Protein AF-A0A399NT00-F1 (afdb_monomer_lite)

Sequence (114 aa):
SPPRAGWERGADVSAASLRAAARAGIDEVATAVPSGIGEQIVSRVRGEVWGRPVEGAPDVVAGGAFAAYSLGFLGPDPVPDAAPDDDEAPVAVFRTGPWTRLTTARGHVLVRRL

Radius of gyration: 14.91 Å; chains: 1; bounding box: 31×41×37 Å

pLDDT: mean 91.15, std 8.55, range [63.22, 98.31]

Structure (mmCIF, N/CA/C/O backbone):
data_AF-A0A399NT00-F1
#
_entry.id   AF-A0A399NT00-F1
#
loop_
_atom_site.group_PDB
_atom_site.id
_atom_site.type_symbol
_atom_site.label_atom_id
_atom_site.label_alt_id
_atom_site.label_comp_id
_atom_site.label_asym_id
_atom_site.label_entity_id
_atom_site.label_seq_id
_atom_site.pdbx_PDB_ins_code
_atom_site.Cartn_x
_atom_site.Cartn_y
_atom_site.Cartn_z
_atom_site.occupancy
_atom_site.B_iso_or_equiv
_atom_site.auth_seq_id
_atom_site.auth_comp_id
_atom_site.auth_asym_id
_atom_site.auth_atom_id
_atom_site.pdbx_PDB_model_num
ATOM 1 N N . SER A 1 1 ? -0.596 -17.775 7.469 1.00 84.12 1 SER A N 1
ATOM 2 C CA . SER A 1 1 ? 0.780 -17.292 7.218 1.00 84.12 1 SER A CA 1
ATOM 3 C C . SER A 1 1 ? 0.959 -17.013 5.729 1.00 84.12 1 SER A C 1
ATOM 5 O O . SER A 1 1 ? 0.160 -17.533 4.950 1.00 84.12 1 SER A O 1
ATOM 7 N N . PRO A 1 2 ? 1.939 -16.185 5.320 1.00 88.62 2 PRO A N 1
ATOM 8 C CA . PRO A 1 2 ? 2.214 -15.939 3.905 1.00 88.62 2 PRO A CA 1
ATOM 9 C C . PRO A 1 2 ? 2.702 -17.215 3.187 1.00 88.62 2 PRO A C 1
ATOM 11 O O . PRO A 1 2 ? 3.456 -17.985 3.794 1.00 88.62 2 PRO A O 1
ATOM 14 N N . PRO A 1 3 ? 2.311 -17.459 1.921 1.00 91.88 3 PRO A N 1
ATOM 15 C CA . PRO A 1 3 ? 2.779 -18.615 1.160 1.00 91.88 3 PRO A CA 1
ATOM 16 C C . PRO A 1 3 ? 4.271 -18.534 0.832 1.00 91.88 3 PRO A C 1
ATOM 18 O O . PRO A 1 3 ? 4.826 -17.460 0.597 1.00 91.88 3 PRO A O 1
ATOM 21 N N . ARG A 1 4 ? 4.927 -19.698 0.775 1.00 92.88 4 ARG A N 1
ATOM 22 C CA . ARG A 1 4 ? 6.354 -19.804 0.420 1.00 92.88 4 ARG A CA 1
ATOM 23 C C . ARG A 1 4 ? 6.605 -19.877 -1.090 1.00 92.88 4 ARG A C 1
ATOM 25 O O . ARG A 1 4 ? 7.718 -19.617 -1.523 1.00 92.88 4 ARG A O 1
ATOM 32 N N . ALA A 1 5 ? 5.589 -20.224 -1.876 1.00 94.06 5 ALA A N 1
ATOM 33 C CA . ALA A 1 5 ? 5.670 -20.433 -3.320 1.00 94.06 5 ALA A CA 1
ATOM 34 C C . ALA A 1 5 ? 4.375 -19.968 -4.007 1.00 94.06 5 ALA A C 1
ATOM 36 O O . ALA A 1 5 ? 3.429 -19.570 -3.328 1.00 94.06 5 ALA A O 1
ATOM 37 N N . GLY A 1 6 ? 4.343 -20.029 -5.343 1.00 95.62 6 GLY A N 1
ATOM 38 C CA . GLY A 1 6 ? 3.187 -19.604 -6.141 1.00 95.62 6 GLY A CA 1
ATOM 39 C C . GLY A 1 6 ? 3.044 -18.085 -6.246 1.00 95.62 6 GLY A C 1
ATOM 40 O O . GLY A 1 6 ? 1.930 -17.586 -6.349 1.00 95.62 6 GLY A O 1
ATOM 41 N N . TRP A 1 7 ? 4.161 -17.359 -6.142 1.00 97.75 7 TRP A N 1
ATOM 42 C CA . TRP A 1 7 ? 4.214 -15.910 -6.309 1.00 97.75 7 TRP A CA 1
ATOM 43 C C . TRP A 1 7 ? 4.315 -15.551 -7.790 1.00 97.75 7 TRP A C 1
ATOM 45 O O . TRP A 1 7 ? 5.283 -15.922 -8.451 1.00 97.75 7 TRP A O 1
ATOM 55 N N . GLU A 1 8 ? 3.357 -14.778 -8.279 1.00 97.69 8 GLU A N 1
ATOM 56 C CA . GLU A 1 8 ? 3.314 -14.280 -9.653 1.00 97.69 8 GLU A CA 1
ATOM 57 C C . GLU A 1 8 ? 3.748 -12.813 -9.691 1.00 97.69 8 GLU A C 1
ATOM 59 O O . GLU A 1 8 ? 3.295 -12.015 -8.868 1.00 97.69 8 GLU A O 1
ATOM 64 N N . ARG A 1 9 ? 4.635 -12.448 -10.626 1.00 97.31 9 ARG A N 1
ATOM 65 C CA . ARG A 1 9 ? 5.110 -11.066 -10.810 1.00 97.31 9 ARG A CA 1
ATOM 66 C C . ARG A 1 9 ? 3.998 -10.224 -11.447 1.00 97.31 9 ARG A C 1
ATOM 68 O O . ARG A 1 9 ? 3.446 -10.611 -12.473 1.00 97.31 9 ARG A O 1
ATOM 75 N N . GLY A 1 10 ? 3.675 -9.096 -10.823 1.00 95.62 10 GLY A N 1
ATOM 76 C CA . GLY A 1 10 ? 2.762 -8.085 -11.355 1.00 95.62 10 GLY A CA 1
ATOM 77 C C . GLY A 1 10 ? 3.503 -6.905 -11.983 1.00 95.62 10 GLY A C 1
ATOM 78 O O . GLY A 1 10 ? 4.718 -6.954 -12.174 1.00 95.62 10 GLY A O 1
ATOM 79 N N . ALA A 1 11 ? 2.756 -5.839 -12.274 1.00 95.56 11 ALA A N 1
ATOM 80 C CA . ALA A 1 11 ? 3.346 -4.556 -12.631 1.00 95.56 11 ALA A CA 1
ATOM 81 C C . ALA A 1 11 ? 4.094 -3.970 -11.427 1.00 95.56 11 ALA A C 1
ATOM 83 O O . ALA A 1 11 ? 3.624 -4.060 -10.290 1.00 95.56 11 ALA A O 1
ATOM 84 N N . ASP A 1 12 ? 5.253 -3.379 -11.690 1.00 96.19 12 ASP A N 1
ATOM 85 C CA . ASP A 1 12 ? 6.002 -2.677 -10.659 1.00 96.19 12 ASP A CA 1
ATOM 86 C C . ASP A 1 12 ? 5.305 -1.361 -10.293 1.00 96.19 12 ASP A C 1
ATOM 88 O O . ASP A 1 12 ? 4.555 -0.788 -11.085 1.00 96.19 12 ASP A O 1
ATOM 92 N N . VAL A 1 13 ? 5.561 -0.879 -9.080 1.00 96.25 13 VAL A N 1
ATOM 93 C CA . VAL A 1 13 ? 5.026 0.389 -8.571 1.00 96.25 13 VAL A CA 1
ATOM 94 C C . VAL A 1 13 ? 6.179 1.318 -8.213 1.00 96.25 13 VAL A C 1
ATOM 96 O O . VAL A 1 13 ? 7.213 0.870 -7.718 1.00 96.25 13 VAL A O 1
ATOM 99 N N . SER A 1 14 ? 6.032 2.617 -8.460 1.00 94.50 14 SER A N 1
ATOM 100 C CA . SER A 1 14 ? 7.070 3.576 -8.080 1.00 94.50 14 SER A CA 1
ATOM 101 C C . SER A 1 14 ? 7.156 3.697 -6.554 1.00 94.50 14 SER A C 1
ATOM 103 O O . SER A 1 14 ? 6.148 3.644 -5.838 1.00 94.50 14 SER A O 1
ATOM 105 N N . ALA A 1 15 ? 8.370 3.884 -6.034 1.00 94.25 15 ALA A N 1
ATOM 106 C CA . ALA A 1 15 ? 8.555 4.157 -4.613 1.00 94.25 15 ALA A CA 1
ATOM 107 C C . ALA A 1 15 ? 7.881 5.484 -4.218 1.00 94.25 15 ALA A C 1
ATOM 109 O O . ALA A 1 15 ? 7.271 5.560 -3.151 1.00 94.25 15 ALA A O 1
ATOM 110 N N . ALA A 1 16 ? 7.894 6.492 -5.098 1.00 92.25 16 ALA A N 1
ATOM 111 C CA . ALA A 1 16 ? 7.174 7.753 -4.921 1.00 92.25 16 ALA A CA 1
ATOM 112 C C . ALA A 1 16 ? 5.668 7.562 -4.649 1.00 92.25 16 ALA A C 1
ATOM 114 O O . ALA A 1 16 ? 5.162 8.091 -3.656 1.00 92.25 16 ALA A O 1
ATOM 115 N N . SER A 1 17 ? 4.961 6.753 -5.449 1.00 94.44 17 SER A N 1
ATOM 116 C CA . SER A 1 17 ? 3.530 6.474 -5.239 1.00 94.44 17 SER A CA 1
ATOM 117 C C . SER A 1 17 ? 3.268 5.778 -3.901 1.00 94.44 17 SER A C 1
ATOM 119 O O . SER A 1 17 ? 2.300 6.099 -3.211 1.00 94.44 17 SER A O 1
ATOM 121 N N . LEU A 1 18 ? 4.152 4.866 -3.482 1.00 96.88 18 LEU A N 1
ATOM 122 C CA . LEU A 1 18 ? 4.040 4.216 -2.173 1.00 96.88 18 LEU A CA 1
ATOM 123 C C . LEU A 1 18 ? 4.297 5.190 -1.014 1.00 96.88 18 LEU A C 1
ATOM 125 O O . LEU A 1 18 ? 3.556 5.162 -0.032 1.00 96.88 18 LEU A O 1
ATOM 129 N N . ARG A 1 19 ? 5.293 6.082 -1.116 1.00 95.88 19 ARG A N 1
ATOM 130 C CA . ARG A 1 19 ? 5.524 7.123 -0.097 1.00 95.88 19 ARG A CA 1
ATOM 131 C C . ARG A 1 19 ? 4.321 8.057 0.020 1.00 95.88 19 ARG A C 1
ATOM 133 O O . ARG A 1 19 ? 3.889 8.344 1.134 1.00 95.88 19 ARG A O 1
ATOM 140 N N . ALA A 1 20 ? 3.755 8.484 -1.109 1.00 95.06 20 ALA A N 1
ATOM 141 C CA . ALA A 1 20 ? 2.567 9.334 -1.137 1.00 95.06 20 ALA A CA 1
ATOM 142 C C . ALA A 1 20 ? 1.372 8.658 -0.443 1.00 95.06 20 ALA A C 1
ATOM 144 O O . ALA A 1 20 ? 0.765 9.249 0.449 1.00 95.06 20 ALA A O 1
ATOM 145 N N . ALA A 1 21 ? 1.092 7.392 -0.772 1.00 97.12 21 ALA A N 1
ATOM 146 C CA . ALA A 1 21 ? 0.021 6.628 -0.133 1.00 97.12 21 ALA A CA 1
ATOM 147 C C . ALA A 1 21 ? 0.253 6.419 1.375 1.00 97.12 21 ALA A C 1
ATOM 149 O O . ALA A 1 21 ? -0.685 6.523 2.167 1.00 97.12 21 ALA A O 1
ATOM 150 N N . ALA A 1 22 ? 1.499 6.153 1.785 1.00 97.44 22 ALA A N 1
ATOM 151 C CA . ALA A 1 22 ? 1.859 6.012 3.193 1.00 97.44 22 ALA A CA 1
ATOM 152 C C . ALA A 1 22 ? 1.607 7.311 3.974 1.00 97.44 22 ALA A C 1
ATOM 154 O O . ALA A 1 22 ? 0.968 7.273 5.023 1.00 97.44 22 ALA A O 1
ATOM 155 N N . ARG A 1 23 ? 2.064 8.454 3.449 1.00 96.12 23 ARG A N 1
ATOM 156 C CA . ARG A 1 23 ? 1.882 9.779 4.063 1.00 96.12 23 ARG A CA 1
ATOM 157 C C . ARG A 1 23 ? 0.410 10.154 4.175 1.00 96.12 23 ARG A C 1
ATOM 159 O O . ARG A 1 23 ? -0.048 10.444 5.273 1.00 96.12 23 ARG A O 1
ATOM 166 N N . ALA A 1 24 ? -0.336 10.029 3.078 1.00 96.44 24 ALA A N 1
ATOM 167 C CA . ALA A 1 24 ? -1.767 10.318 3.061 1.00 96.44 24 ALA A CA 1
ATOM 168 C C . ALA A 1 24 ? -2.526 9.499 4.117 1.00 96.44 24 ALA A C 1
ATOM 170 O O . ALA A 1 24 ? -3.345 10.038 4.857 1.00 96.44 24 ALA A O 1
ATOM 171 N N . GLY A 1 25 ? -2.216 8.205 4.245 1.00 96.19 25 GLY A N 1
ATOM 172 C CA . GLY A 1 25 ? -2.835 7.380 5.276 1.00 96.19 25 GLY A CA 1
ATOM 173 C C . GLY A 1 25 ? -2.398 7.741 6.701 1.00 96.19 25 GLY A C 1
ATOM 174 O O . GLY A 1 25 ? -3.218 7.668 7.614 1.00 96.19 25 GLY A O 1
ATOM 175 N N . ILE A 1 26 ? -1.138 8.147 6.918 1.00 95.62 26 ILE A N 1
ATOM 176 C CA . ILE A 1 26 ? -0.656 8.590 8.240 1.00 95.62 26 ILE A CA 1
ATOM 177 C C . ILE A 1 26 ? -1.430 9.835 8.674 1.00 95.62 26 ILE A C 1
ATOM 179 O O . ILE A 1 26 ? -1.957 9.861 9.787 1.00 95.62 26 ILE A O 1
ATOM 183 N N . ASP A 1 27 ? -1.537 10.819 7.783 1.00 95.50 27 ASP A N 1
ATOM 184 C CA . ASP A 1 27 ? -2.228 12.081 8.041 1.00 95.50 27 ASP A CA 1
ATOM 185 C C . ASP A 1 27 ? -3.726 11.857 8.285 1.00 95.50 27 ASP A C 1
ATOM 187 O O . ASP A 1 27 ? -4.310 12.432 9.209 1.00 95.50 27 ASP A O 1
ATOM 191 N N . GLU A 1 28 ? -4.351 10.963 7.515 1.00 94.56 28 GLU A N 1
ATOM 192 C CA . GLU A 1 28 ? -5.759 10.611 7.690 1.00 94.56 28 GLU A CA 1
ATOM 193 C C . GLU A 1 28 ? -6.013 9.906 9.026 1.00 94.56 28 GLU A C 1
ATOM 195 O O . GLU A 1 28 ? -6.921 10.304 9.756 1.00 94.56 28 GLU A O 1
ATOM 200 N N . VAL A 1 29 ? -5.195 8.915 9.407 1.00 93.25 29 VAL A N 1
ATOM 201 C CA . VAL A 1 29 ? -5.322 8.259 10.723 1.00 93.25 29 VAL A CA 1
ATOM 202 C C . VAL A 1 29 ? -5.088 9.257 11.855 1.00 93.25 29 VAL A C 1
ATOM 204 O O . VAL A 1 29 ? -5.823 9.229 12.842 1.00 93.25 29 VAL A O 1
ATOM 207 N N . ALA A 1 30 ? -4.093 10.138 11.730 1.00 91.12 30 ALA A N 1
ATOM 208 C CA . ALA A 1 30 ? -3.804 11.157 12.735 1.00 91.12 30 ALA A CA 1
ATOM 209 C C . ALA A 1 30 ? -4.969 12.146 12.907 1.00 91.12 30 ALA A C 1
ATOM 211 O O . ALA A 1 30 ? -5.273 12.547 14.028 1.00 91.12 30 ALA A O 1
ATOM 212 N N . THR A 1 31 ? -5.650 12.495 11.813 1.00 90.19 31 THR A N 1
ATOM 213 C CA . THR A 1 31 ? -6.805 13.407 11.819 1.00 90.19 31 THR A CA 1
ATOM 214 C C . THR A 1 31 ? -8.077 12.728 12.335 1.00 90.19 31 THR A C 1
ATOM 216 O O . THR A 1 31 ? -8.849 13.330 13.080 1.00 90.19 31 THR A O 1
ATOM 219 N N . ALA A 1 32 ? -8.312 11.472 11.950 1.00 86.88 32 ALA A N 1
ATOM 220 C CA . ALA A 1 32 ? -9.544 10.742 12.244 1.00 86.88 32 ALA A CA 1
ATOM 221 C C . ALA A 1 32 ? -9.595 10.138 13.657 1.00 86.88 32 ALA A C 1
ATOM 223 O O . ALA A 1 32 ? -10.670 9.737 14.109 1.00 86.88 32 ALA A O 1
ATOM 224 N N . VAL A 1 33 ? -8.462 10.061 14.364 1.00 83.56 33 VAL A N 1
ATOM 225 C CA . VAL A 1 33 ? -8.377 9.487 15.715 1.00 83.56 33 VAL A CA 1
ATOM 226 C C . VAL A 1 33 ? -8.059 10.572 16.758 1.00 83.56 33 VAL A C 1
ATOM 228 O O . VAL A 1 33 ? -6.896 10.765 17.115 1.00 83.56 33 VAL A O 1
ATOM 231 N N . PRO A 1 34 ? -9.082 11.268 17.295 1.00 75.19 34 PRO A N 1
ATOM 232 C CA . PRO A 1 34 ? -8.941 12.117 18.474 1.00 75.19 34 PRO A CA 1
ATOM 233 C C . PRO A 1 34 ? -8.363 11.377 19.686 1.00 75.19 34 PRO A C 1
ATOM 235 O O . PRO A 1 34 ? -8.577 10.175 19.878 1.00 75.19 34 PRO A O 1
ATOM 238 N N . SER A 1 35 ? -7.695 12.119 20.570 1.00 72.19 35 SER A N 1
ATOM 239 C CA . SER A 1 35 ? -7.273 11.602 21.871 1.00 72.19 35 SER A CA 1
ATOM 240 C C . SER A 1 35 ? -8.492 11.197 22.717 1.00 72.19 35 SER A C 1
ATOM 242 O O . SER A 1 35 ? -9.470 11.932 22.820 1.00 72.19 35 SER A O 1
ATOM 244 N N . GLY A 1 36 ? -8.443 10.007 23.326 1.00 66.12 36 GLY A N 1
ATOM 245 C CA . GLY A 1 36 ? -9.504 9.501 24.213 1.00 66.12 36 GLY A CA 1
ATOM 246 C C . GLY A 1 36 ? -10.535 8.565 23.568 1.00 66.12 36 GLY A C 1
ATOM 247 O O . GLY A 1 36 ? -11.484 8.163 24.238 1.00 66.12 36 GLY A O 1
ATOM 248 N N . ILE A 1 37 ? -10.357 8.180 22.300 1.00 74.00 37 ILE A N 1
ATOM 249 C CA . ILE A 1 37 ? -11.206 7.183 21.633 1.00 74.00 37 ILE A CA 1
ATOM 250 C C . ILE A 1 37 ? -10.779 5.742 21.979 1.00 74.00 37 ILE A C 1
ATOM 252 O O . ILE A 1 37 ? -9.593 5.433 22.080 1.00 74.00 37 ILE A O 1
ATOM 256 N N . GLY A 1 38 ? -11.759 4.842 22.136 1.00 80.62 38 GLY A N 1
ATOM 257 C CA . GLY A 1 38 ? -11.533 3.421 22.419 1.00 80.62 38 GLY A CA 1
ATOM 258 C C . GLY A 1 38 ? -10.905 2.638 21.256 1.00 80.62 38 GLY A C 1
ATOM 259 O O . GLY A 1 38 ? -11.153 2.917 20.082 1.00 80.62 38 GLY A O 1
ATOM 260 N N . GLU A 1 39 ? -10.135 1.600 21.592 1.00 85.19 39 GLU A N 1
ATOM 261 C CA . GLU A 1 39 ? -9.331 0.781 20.665 1.00 85.19 39 GLU A CA 1
ATOM 262 C C . GLU A 1 39 ? -10.112 0.245 19.449 1.00 85.19 39 GLU A C 1
ATOM 264 O O . GLU A 1 39 ? -9.584 0.198 18.338 1.00 85.19 39 GLU A O 1
ATOM 269 N N . GLN A 1 40 ? -11.390 -0.105 19.625 1.00 84.94 40 GLN A N 1
ATOM 270 C CA . GLN A 1 40 ? -12.236 -0.632 18.547 1.00 84.94 40 GLN A CA 1
ATOM 271 C C . GLN A 1 40 ? -12.418 0.362 17.392 1.00 84.94 40 GLN A C 1
ATOM 273 O O . GLN A 1 40 ? -12.364 -0.027 16.225 1.00 84.94 40 GLN A O 1
ATOM 278 N N . ILE A 1 41 ? -12.596 1.647 17.703 1.00 86.75 41 ILE A N 1
ATOM 279 C CA . ILE A 1 41 ? -12.772 2.690 16.686 1.00 86.75 41 ILE A CA 1
ATOM 280 C C . ILE A 1 41 ? -11.442 2.935 15.967 1.00 86.75 41 ILE A C 1
ATOM 282 O O . ILE A 1 41 ? -11.416 3.019 14.742 1.00 86.75 41 ILE A O 1
ATOM 286 N N . VAL A 1 42 ? -10.325 2.946 16.704 1.00 87.81 42 VAL A N 1
ATOM 287 C CA . VAL A 1 42 ? -8.976 3.069 16.125 1.00 87.81 42 VAL A CA 1
ATOM 288 C C . VAL A 1 42 ? -8.687 1.928 15.151 1.00 87.81 42 VAL A C 1
ATOM 290 O O . VAL A 1 42 ? -8.188 2.161 14.050 1.00 87.81 42 VAL A O 1
ATOM 293 N N . SER A 1 43 ? -9.016 0.696 15.543 1.00 89.31 43 SER A N 1
ATOM 294 C CA . SER A 1 43 ? -8.833 -0.491 14.705 1.00 89.31 43 SER A CA 1
ATOM 295 C C . SER A 1 43 ? -9.653 -0.402 13.417 1.00 89.31 43 SER A C 1
ATOM 297 O O . SER A 1 43 ? -9.123 -0.655 12.335 1.00 89.31 43 SER A O 1
ATOM 299 N N . ARG A 1 44 ? -10.911 0.051 13.510 1.00 90.75 44 ARG A N 1
ATOM 300 C CA . ARG A 1 44 ? -11.774 0.269 12.344 1.00 90.75 44 ARG A CA 1
ATOM 301 C C . ARG A 1 44 ? -11.198 1.309 11.384 1.00 90.75 44 ARG A C 1
ATOM 303 O O . ARG A 1 44 ? -11.038 1.001 10.208 1.00 90.75 44 ARG A O 1
ATOM 310 N N . VAL A 1 45 ? -10.850 2.498 11.882 1.00 91.88 45 VAL A N 1
ATOM 311 C CA . VAL A 1 45 ? -10.287 3.585 11.059 1.00 91.88 45 VAL A CA 1
ATOM 312 C C . VAL A 1 45 ? -9.014 3.119 10.358 1.00 91.88 45 VAL A C 1
ATOM 314 O O . VAL A 1 45 ? -8.864 3.295 9.154 1.00 91.88 45 VAL A O 1
ATOM 317 N N . ARG A 1 46 ? -8.111 2.450 11.081 1.00 91.88 46 ARG A N 1
ATOM 318 C CA . ARG A 1 46 ? -6.894 1.879 10.488 1.00 91.88 46 ARG A CA 1
ATOM 319 C C . ARG A 1 46 ? -7.208 0.813 9.442 1.00 91.88 46 ARG A C 1
ATOM 321 O O . ARG A 1 46 ? -6.555 0.790 8.407 1.00 91.88 46 ARG A O 1
ATOM 328 N N . GLY A 1 47 ? -8.184 -0.056 9.691 1.00 93.00 47 GLY A N 1
ATOM 329 C CA . GLY A 1 47 ? -8.624 -1.060 8.722 1.00 93.00 47 GLY A CA 1
ATOM 330 C C . GLY A 1 47 ? -9.117 -0.429 7.420 1.00 93.00 47 GLY A C 1
ATOM 331 O O . GLY A 1 47 ? -8.685 -0.839 6.345 1.00 93.00 47 GLY A O 1
ATOM 332 N N . GLU A 1 48 ? -9.954 0.605 7.520 1.00 94.19 48 GLU A N 1
ATOM 333 C CA . GLU A 1 48 ? -10.468 1.359 6.371 1.00 94.19 48 GLU A CA 1
ATOM 334 C C . GLU A 1 48 ? -9.332 2.086 5.630 1.00 94.19 48 GLU A C 1
ATOM 336 O O . GLU A 1 48 ? -9.170 1.908 4.424 1.00 94.19 48 GLU A O 1
ATOM 341 N N . VAL A 1 49 ? -8.480 2.829 6.343 1.00 96.06 49 VAL A N 1
ATOM 342 C CA . VAL A 1 49 ? -7.381 3.603 5.744 1.00 96.06 49 VAL A CA 1
ATOM 343 C C . VAL A 1 49 ? -6.350 2.702 5.069 1.00 96.06 49 VAL A C 1
ATOM 345 O O . VAL A 1 49 ? -6.007 2.930 3.906 1.00 96.06 49 VAL A O 1
ATOM 348 N N . TRP A 1 50 ? -5.867 1.677 5.774 1.00 96.31 50 TRP A N 1
ATOM 349 C CA . TRP A 1 50 ? -4.786 0.808 5.307 1.00 96.31 50 TRP A CA 1
ATOM 350 C C . TRP A 1 50 ? -5.247 -0.280 4.339 1.00 96.31 50 TRP A C 1
ATOM 352 O O . TRP A 1 50 ? -4.410 -0.840 3.629 1.00 96.31 50 TRP A O 1
ATOM 362 N N . GLY A 1 51 ? -6.547 -0.576 4.292 1.00 95.81 51 GLY A N 1
ATOM 363 C CA . GLY A 1 51 ? -7.138 -1.526 3.350 1.00 95.81 51 GLY A CA 1
ATOM 364 C C . GLY A 1 51 ? -7.330 -0.971 1.936 1.00 95.81 51 GLY A C 1
ATOM 365 O O . GLY A 1 51 ? -7.488 -1.752 1.001 1.00 95.81 51 GLY A O 1
ATOM 366 N N . ARG A 1 52 ? -7.290 0.356 1.749 1.00 95.88 52 ARG A N 1
ATOM 367 C CA . ARG A 1 52 ? -7.490 0.985 0.433 1.00 95.88 52 ARG A CA 1
ATOM 368 C C . ARG A 1 52 ? -6.369 0.639 -0.554 1.00 95.88 52 ARG A C 1
ATOM 370 O O . ARG A 1 52 ? -5.208 0.574 -0.144 1.00 95.88 52 ARG A O 1
ATOM 377 N N . PRO A 1 53 ? -6.685 0.457 -1.848 1.00 96.56 53 PRO A N 1
ATOM 378 C CA . PRO A 1 53 ? -5.670 0.294 -2.879 1.00 96.56 53 PRO A CA 1
ATOM 379 C C . PRO A 1 53 ? -4.854 1.579 -3.062 1.00 96.56 53 PRO A C 1
ATOM 381 O O . PRO A 1 53 ? -5.371 2.686 -2.920 1.00 96.56 53 PRO A O 1
ATOM 384 N N . VAL A 1 54 ? -3.580 1.421 -3.411 1.00 96.75 54 VAL A N 1
ATOM 385 C CA . VAL A 1 54 ? -2.707 2.517 -3.833 1.00 96.75 54 VAL A CA 1
ATOM 386 C C . VAL A 1 54 ? -3.128 2.971 -5.231 1.00 96.75 54 VAL A C 1
ATOM 388 O O . VAL A 1 54 ? -3.409 2.152 -6.11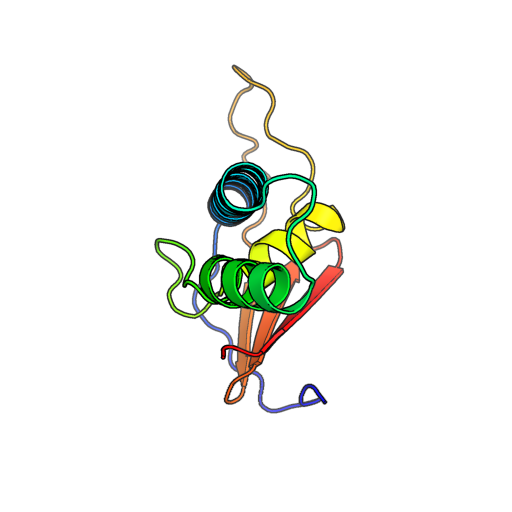0 1.00 96.75 54 VAL A O 1
ATOM 391 N N . GLU A 1 55 ? -3.165 4.283 -5.449 1.00 92.31 55 GLU A N 1
ATOM 392 C CA . GLU A 1 55 ? -3.489 4.863 -6.751 1.00 92.31 55 GLU A CA 1
ATOM 393 C C . GLU A 1 55 ? -2.516 4.368 -7.834 1.00 92.31 55 GLU A C 1
ATOM 395 O O . GLU A 1 55 ? -1.302 4.333 -7.637 1.00 92.31 55 GLU A O 1
ATOM 400 N N . GLY A 1 56 ? -3.057 3.912 -8.968 1.00 90.94 56 GLY A N 1
ATOM 401 C CA . GLY A 1 56 ? -2.272 3.297 -10.045 1.00 90.94 56 GLY A CA 1
ATOM 402 C C . GLY A 1 56 ? -1.749 1.881 -9.751 1.00 90.94 56 GLY A C 1
ATOM 403 O O . GLY A 1 56 ? -1.198 1.250 -10.649 1.00 90.94 56 GLY A O 1
ATOM 404 N N . ALA A 1 57 ? -1.956 1.344 -8.544 1.00 94.25 57 ALA A N 1
ATOM 405 C CA . ALA A 1 57 ? -1.517 0.009 -8.136 1.00 94.25 57 ALA A CA 1
ATOM 406 C C . ALA A 1 57 ? -2.626 -0.726 -7.345 1.00 94.25 57 ALA A C 1
ATOM 408 O O . ALA A 1 57 ? -2.491 -0.940 -6.139 1.00 94.25 57 ALA A O 1
ATOM 409 N N . PRO A 1 58 ? -3.716 -1.170 -8.010 1.00 91.94 58 PRO A N 1
ATOM 410 C CA . PRO A 1 58 ? -4.905 -1.739 -7.352 1.00 91.94 58 PRO A CA 1
ATOM 411 C C . PRO A 1 58 ? -4.631 -3.023 -6.554 1.00 91.94 58 PRO A C 1
ATOM 413 O O . PRO A 1 58 ? -5.408 -3.420 -5.690 1.00 91.94 58 PRO A O 1
ATOM 416 N N . ASP A 1 59 ? -3.512 -3.683 -6.837 1.00 92.94 59 ASP A N 1
ATOM 417 C CA . ASP A 1 59 ? -3.059 -4.889 -6.153 1.00 92.94 59 ASP A CA 1
ATOM 418 C C . ASP A 1 59 ? -2.235 -4.630 -4.886 1.00 92.94 59 ASP A C 1
ATOM 420 O O . ASP A 1 59 ? -1.877 -5.573 -4.169 1.00 92.94 59 ASP A O 1
ATOM 424 N N . VAL A 1 60 ? -1.912 -3.371 -4.606 1.00 96.75 60 VAL A N 1
ATOM 425 C CA . VAL A 1 60 ? -1.140 -2.952 -3.441 1.00 96.75 60 VAL A CA 1
ATOM 426 C C . VAL A 1 60 ? -2.058 -2.157 -2.531 1.00 96.75 60 VAL A C 1
ATOM 428 O O . VAL A 1 60 ? -2.635 -1.163 -2.947 1.00 96.75 60 VAL A O 1
ATOM 431 N N . VAL A 1 61 ? -2.186 -2.579 -1.275 1.00 97.62 61 VAL A N 1
ATOM 432 C CA . VAL A 1 61 ? -2.953 -1.833 -0.269 1.00 97.62 61 VAL A CA 1
ATOM 433 C C . VAL A 1 61 ? -2.061 -0.835 0.464 1.00 97.62 61 VAL A C 1
ATOM 435 O O . VAL A 1 61 ? -0.866 -1.090 0.659 1.00 97.62 61 VAL A O 1
ATOM 438 N N . ALA A 1 62 ? -2.640 0.276 0.914 1.00 97.69 62 ALA A N 1
ATOM 439 C CA . ALA A 1 62 ? -1.944 1.361 1.601 1.00 97.69 62 ALA A CA 1
ATOM 440 C C . ALA A 1 62 ? -1.171 0.881 2.841 1.00 97.69 62 ALA A C 1
ATOM 442 O O . ALA A 1 62 ? -0.089 1.386 3.121 1.00 97.69 62 ALA A O 1
ATOM 443 N N . GLY A 1 63 ? -1.645 -0.155 3.540 1.00 97.56 63 GLY A N 1
ATOM 444 C CA . GLY A 1 63 ? -0.911 -0.777 4.647 1.00 97.56 63 GLY A CA 1
ATOM 445 C C . GLY A 1 63 ? 0.435 -1.389 4.235 1.00 97.56 63 GLY A C 1
ATOM 446 O O . GLY A 1 63 ? 1.395 -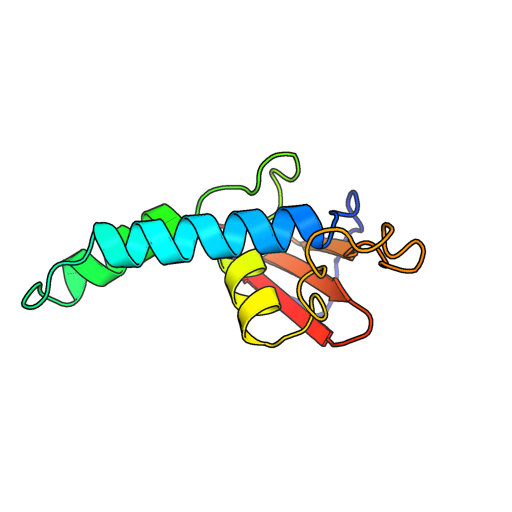1.344 5.003 1.00 97.56 63 GLY A O 1
ATOM 447 N N . GLY A 1 64 ? 0.539 -1.917 3.011 1.00 97.88 64 GLY A N 1
ATOM 448 C CA . GLY A 1 64 ? 1.807 -2.394 2.452 1.00 97.88 64 GLY A 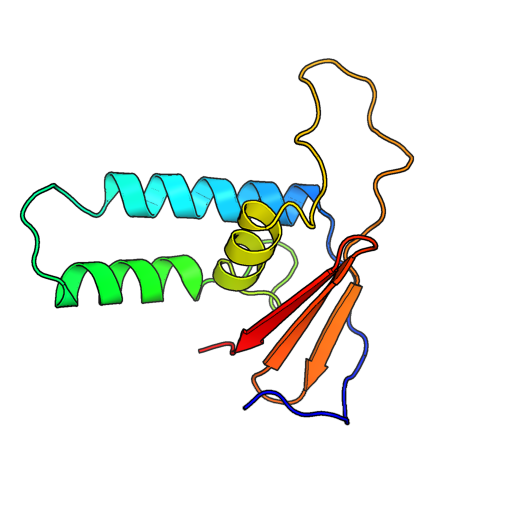CA 1
ATOM 449 C C . GLY A 1 64 ? 2.774 -1.245 2.166 1.00 97.88 64 GLY A C 1
ATOM 450 O O . GLY A 1 64 ? 3.961 -1.348 2.478 1.00 97.88 64 GLY A O 1
ATOM 451 N N . ALA A 1 65 ? 2.252 -0.136 1.637 1.00 97.81 65 ALA A N 1
ATOM 452 C CA . ALA A 1 65 ? 3.012 1.089 1.410 1.00 97.81 65 ALA A CA 1
ATOM 453 C C . ALA A 1 65 ? 3.514 1.695 2.732 1.00 97.81 65 ALA A C 1
ATOM 455 O O . ALA A 1 65 ? 4.701 1.984 2.864 1.00 97.81 65 ALA A O 1
ATOM 456 N N . PHE A 1 66 ? 2.635 1.792 3.735 1.00 98.00 66 PHE A N 1
ATOM 457 C CA . PHE A 1 66 ? 2.959 2.252 5.084 1.00 98.00 66 PHE A CA 1
ATOM 458 C C . PHE A 1 66 ? 4.078 1.420 5.716 1.00 98.00 66 PHE A C 1
ATOM 460 O O . PHE A 1 66 ? 5.078 1.978 6.156 1.00 98.00 66 PHE A O 1
ATOM 467 N N . ALA A 1 67 ? 3.968 0.089 5.696 1.00 98.06 67 ALA A N 1
ATOM 468 C CA . ALA A 1 67 ? 5.011 -0.775 6.243 1.00 98.06 67 ALA A CA 1
ATOM 469 C C . ALA A 1 67 ? 6.356 -0.597 5.517 1.00 98.06 67 ALA A C 1
ATOM 471 O O . ALA A 1 67 ? 7.392 -0.484 6.169 1.00 98.06 67 ALA A O 1
ATOM 472 N N . ALA A 1 68 ? 6.356 -0.532 4.181 1.00 98.06 68 ALA A N 1
ATOM 473 C CA . ALA A 1 68 ? 7.584 -0.344 3.408 1.00 98.06 68 ALA A CA 1
ATOM 474 C C . ALA A 1 68 ? 8.234 1.021 3.684 1.00 98.06 68 ALA A C 1
ATOM 476 O O . ALA A 1 68 ? 9.459 1.111 3.779 1.00 98.06 68 ALA A O 1
ATOM 477 N N . TYR A 1 69 ? 7.418 2.064 3.851 1.00 97.44 69 TYR A N 1
ATOM 478 C CA . TYR A 1 69 ? 7.856 3.403 4.228 1.00 97.44 69 TYR A CA 1
ATOM 479 C C . TYR A 1 69 ? 8.453 3.430 5.640 1.00 97.44 69 TYR A C 1
ATOM 481 O O . TYR A 1 69 ? 9.604 3.824 5.808 1.00 97.44 69 TYR A O 1
ATOM 489 N N . SER A 1 70 ? 7.722 2.947 6.649 1.00 97.00 70 SER A N 1
ATOM 490 C CA . SER A 1 70 ? 8.166 2.966 8.050 1.00 97.00 70 SER A CA 1
ATOM 491 C C . SER A 1 70 ? 9.418 2.127 8.307 1.00 97.00 70 SER A C 1
ATOM 493 O O . SER A 1 70 ? 10.183 2.440 9.215 1.00 97.00 70 SER A O 1
ATOM 495 N N . LEU A 1 71 ? 9.645 1.078 7.512 1.00 97.06 71 LEU A N 1
ATOM 496 C CA . LEU A 1 71 ? 10.861 0.257 7.565 1.00 97.06 71 LEU A CA 1
ATOM 497 C C . LEU A 1 71 ? 12.033 0.852 6.761 1.00 97.06 71 LEU A C 1
ATOM 499 O O . LEU A 1 71 ? 13.123 0.285 6.768 1.00 97.06 71 LEU A O 1
ATOM 503 N N . GLY A 1 72 ? 11.826 1.960 6.040 1.00 95.25 72 GLY A N 1
ATOM 504 C CA . GLY A 1 72 ? 12.847 2.597 5.203 1.00 95.25 72 GLY A CA 1
ATOM 505 C C . GLY A 1 72 ? 13.166 1.840 3.907 1.00 95.25 72 GLY A C 1
ATOM 506 O O . GLY A 1 72 ? 14.162 2.131 3.242 1.00 95.25 72 GLY A O 1
ATOM 507 N N . PHE A 1 73 ? 12.337 0.872 3.505 1.00 96.81 73 PHE A N 1
ATOM 508 C CA . PHE A 1 73 ? 12.600 0.046 2.322 1.00 96.81 73 PHE A CA 1
ATOM 509 C C . PHE A 1 73 ? 12.446 0.806 1.008 1.00 96.81 73 PHE A C 1
ATOM 511 O O . PHE A 1 73 ? 13.041 0.406 0.003 1.00 96.81 73 PHE A O 1
ATOM 518 N N . LEU A 1 74 ? 11.690 1.903 1.028 1.00 94.62 74 LEU A N 1
ATOM 519 C CA . LEU A 1 74 ? 11.494 2.787 -0.119 1.00 94.62 74 LEU A CA 1
ATOM 520 C C . LEU A 1 74 ? 12.693 3.714 -0.360 1.00 94.62 74 LEU A C 1
ATOM 522 O O . LEU A 1 74 ? 12.794 4.282 -1.433 1.00 94.62 74 LEU A O 1
ATOM 526 N N . GLY A 1 75 ? 13.643 3.807 0.578 1.00 90.00 75 GLY A N 1
ATOM 527 C CA . GLY A 1 75 ? 14.729 4.786 0.516 1.00 90.00 75 GLY A CA 1
ATOM 528 C C . GLY A 1 75 ? 14.331 6.152 1.079 1.00 90.00 75 GLY A C 1
ATOM 529 O O . GLY A 1 75 ? 13.196 6.317 1.537 1.00 90.00 75 GLY A O 1
ATOM 530 N N . PRO A 1 76 ? 15.267 7.118 1.090 1.00 84.44 76 PRO A N 1
ATOM 531 C CA . PRO A 1 76 ? 15.012 8.451 1.628 1.00 84.44 76 PRO A CA 1
ATOM 532 C C . PRO A 1 76 ? 13.901 9.147 0.843 1.00 84.44 76 PRO A C 1
ATOM 534 O O . PRO A 1 76 ? 13.646 8.810 -0.315 1.00 84.44 76 PRO A O 1
ATOM 537 N N . ASP A 1 77 ? 13.224 10.104 1.471 1.00 81.62 77 ASP A N 1
ATOM 538 C CA . ASP A 1 77 ? 12.351 10.997 0.719 1.00 81.62 77 ASP A CA 1
ATOM 539 C C . ASP A 1 77 ? 13.182 11.844 -0.252 1.00 81.62 77 ASP A C 1
ATOM 541 O O . ASP A 1 77 ? 14.286 12.271 0.107 1.00 81.62 77 ASP A O 1
ATOM 545 N N . PRO A 1 78 ? 12.662 12.104 -1.461 1.00 79.62 78 PRO A N 1
ATOM 546 C CA . PRO A 1 78 ? 13.306 13.029 -2.375 1.00 79.62 78 PRO A CA 1
ATOM 547 C C . PRO A 1 78 ? 13.412 14.410 -1.719 1.00 79.62 78 PRO A C 1
ATOM 549 O O . PRO A 1 78 ? 12.471 14.899 -1.087 1.00 79.62 78 PRO A O 1
ATOM 552 N N . VAL A 1 79 ? 14.581 15.031 -1.856 1.00 79.88 79 VAL A N 1
ATOM 553 C CA . VAL A 1 79 ? 14.819 16.387 -1.360 1.00 79.88 79 VAL A CA 1
ATOM 554 C C . VAL A 1 79 ? 14.062 17.367 -2.267 1.00 79.88 79 VAL A C 1
ATOM 556 O O . VAL A 1 79 ? 14.154 17.231 -3.490 1.00 79.88 79 VAL A O 1
ATOM 559 N N . PRO A 1 80 ? 13.315 18.344 -1.717 1.00 75.75 80 PRO A N 1
ATOM 560 C CA . PRO A 1 80 ? 12.676 19.381 -2.522 1.00 75.75 80 PRO A CA 1
ATOM 561 C C . PRO A 1 80 ? 13.702 20.078 -3.417 1.00 75.75 80 PRO A C 1
ATOM 563 O O . PRO A 1 80 ? 14.812 20.365 -2.971 1.00 75.75 80 PRO A O 1
ATOM 566 N N . ASP A 1 81 ? 13.334 20.319 -4.674 1.00 76.88 81 ASP A N 1
ATOM 567 C CA . ASP A 1 81 ? 14.166 20.986 -5.687 1.00 76.88 81 ASP A CA 1
ATOM 568 C C . ASP A 1 81 ? 15.458 20.248 -6.093 1.00 76.88 81 ASP A C 1
ATOM 570 O O . ASP A 1 81 ? 16.232 20.760 -6.906 1.00 76.88 81 ASP A O 1
ATOM 574 N N . ALA A 1 82 ? 15.695 19.032 -5.589 1.00 73.25 82 ALA A N 1
ATOM 575 C CA . ALA A 1 82 ? 16.720 18.162 -6.148 1.00 73.25 82 ALA A CA 1
ATOM 576 C C . ALA A 1 82 ? 16.268 17.622 -7.511 1.00 73.25 82 ALA A C 1
ATOM 578 O O . ALA A 1 82 ? 15.079 17.389 -7.749 1.00 73.25 82 ALA A O 1
ATOM 579 N N . ALA A 1 83 ? 17.234 17.408 -8.407 1.00 70.50 83 ALA A N 1
ATOM 580 C CA . ALA A 1 83 ? 16.975 16.666 -9.632 1.00 70.50 83 ALA A CA 1
ATOM 581 C C . ALA A 1 83 ? 16.371 15.290 -9.281 1.00 70.50 83 ALA A C 1
ATOM 583 O O . ALA A 1 83 ? 16.723 14.741 -8.230 1.00 70.50 83 ALA A O 1
ATOM 584 N N . PRO A 1 84 ? 15.467 14.744 -10.120 1.00 66.69 84 PRO A N 1
ATOM 585 C CA . PRO A 1 84 ? 14.953 13.395 -9.931 1.00 66.69 84 PRO A CA 1
ATOM 586 C C . PRO A 1 84 ? 16.114 12.431 -9.706 1.00 66.69 84 PRO A C 1
ATOM 588 O O . PRO A 1 84 ? 17.124 12.500 -10.406 1.00 66.69 84 PRO A O 1
ATOM 591 N N . ASP A 1 85 ? 15.975 11.558 -8.714 1.00 69.31 85 ASP A N 1
ATOM 592 C CA . ASP A 1 85 ? 16.926 10.473 -8.532 1.00 69.31 85 ASP A CA 1
ATOM 593 C C . ASP A 1 85 ? 16.655 9.452 -9.644 1.00 69.31 85 ASP A C 1
ATOM 595 O O . ASP A 1 85 ? 15.763 8.610 -9.524 1.00 69.31 85 ASP A O 1
ATOM 599 N N . ASP A 1 86 ? 17.364 9.589 -10.769 1.00 63.22 86 ASP A N 1
ATOM 600 C CA . ASP A 1 86 ? 17.245 8.692 -11.927 1.00 63.22 86 ASP A CA 1
ATOM 601 C C . ASP A 1 86 ? 17.558 7.227 -11.550 1.00 63.22 86 ASP A C 1
ATOM 603 O O . ASP A 1 86 ? 17.154 6.302 -12.258 1.00 63.22 86 ASP A O 1
ATOM 607 N N . ASP A 1 87 ? 18.217 7.004 -10.405 1.00 68.25 87 ASP A N 1
ATOM 608 C CA . ASP A 1 87 ? 18.524 5.689 -9.843 1.00 68.25 87 ASP A CA 1
ATOM 609 C C . ASP A 1 87 ? 17.428 5.148 -8.895 1.00 68.25 87 ASP A C 1
ATOM 611 O O . ASP A 1 87 ? 17.594 4.072 -8.299 1.00 68.25 87 ASP A O 1
ATOM 615 N N . GLU A 1 88 ? 16.285 5.835 -8.735 1.00 79.25 88 GLU A N 1
ATOM 616 C CA . GLU A 1 88 ? 15.180 5.329 -7.916 1.00 79.25 88 GLU A CA 1
ATOM 617 C C . GLU A 1 88 ? 14.558 4.066 -8.536 1.00 79.25 88 GLU A C 1
ATOM 619 O O . GLU A 1 88 ? 13.679 4.097 -9.400 1.00 79.25 88 GLU A O 1
ATOM 624 N N . ALA A 1 89 ? 15.007 2.910 -8.042 1.00 86.19 89 ALA A N 1
ATOM 625 C CA . ALA A 1 89 ? 14.533 1.619 -8.511 1.00 86.19 89 ALA A CA 1
ATOM 626 C C . ALA A 1 89 ? 13.034 1.413 -8.202 1.00 86.19 89 ALA A C 1
ATOM 628 O O . ALA A 1 89 ? 12.592 1.634 -7.065 1.00 86.19 89 ALA A O 1
ATOM 629 N N . PRO A 1 90 ? 12.246 0.908 -9.169 1.00 91.75 90 PRO A N 1
ATOM 630 C CA . PRO A 1 90 ? 10.844 0.598 -8.939 1.00 91.75 90 PRO A CA 1
ATOM 631 C C . PRO A 1 90 ? 10.686 -0.559 -7.940 1.00 91.75 90 PRO A C 1
ATOM 633 O O . PRO A 1 90 ? 11.558 -1.419 -7.780 1.00 91.75 90 PRO A O 1
ATOM 636 N N . VAL A 1 91 ? 9.541 -0.599 -7.262 1.00 97.06 91 VAL A N 1
ATOM 637 C CA . VAL A 1 91 ? 9.203 -1.638 -6.287 1.00 97.06 91 VAL A CA 1
ATOM 638 C C . VAL A 1 91 ? 8.526 -2.800 -6.997 1.00 97.06 91 VAL A C 1
ATOM 640 O O . VAL A 1 91 ? 7.429 -2.668 -7.544 1.00 97.06 91 VAL A O 1
ATOM 643 N N . ALA A 1 92 ? 9.163 -3.968 -6.942 1.00 98.00 92 ALA A N 1
ATOM 644 C CA . ALA A 1 92 ? 8.637 -5.169 -7.567 1.00 98.00 92 ALA A CA 1
ATOM 645 C C . ALA A 1 92 ? 7.455 -5.733 -6.771 1.00 98.00 92 ALA A C 1
ATOM 647 O O . ALA A 1 92 ? 7.566 -6.002 -5.567 1.00 98.00 92 ALA A O 1
ATOM 648 N N . VAL A 1 93 ? 6.337 -5.961 -7.461 1.00 98.19 93 VAL A N 1
ATOM 649 C CA . VAL A 1 93 ? 5.100 -6.487 -6.871 1.00 98.19 93 VAL A CA 1
ATOM 650 C C . VAL A 1 93 ? 4.923 -7.952 -7.247 1.00 98.19 93 VAL A C 1
ATOM 652 O O . VAL A 1 93 ? 5.019 -8.333 -8.414 1.00 98.19 93 VAL A O 1
ATOM 655 N N . PHE A 1 94 ? 4.625 -8.786 -6.254 1.00 98.00 94 PHE A N 1
ATOM 656 C CA . PHE A 1 94 ? 4.249 -10.182 -6.461 1.00 98.00 94 PHE A CA 1
ATOM 657 C C . PHE A 1 94 ? 2.934 -10.499 -5.763 1.00 98.00 94 PHE A C 1
ATOM 659 O O . PHE A 1 94 ? 2.642 -9.933 -4.709 1.00 98.00 94 PHE A O 1
ATOM 666 N N . ARG A 1 95 ? 2.167 -11.446 -6.304 1.00 96.81 95 ARG A N 1
ATOM 667 C CA . ARG A 1 95 ? 0.874 -11.859 -5.748 1.00 96.81 95 ARG A CA 1
ATOM 668 C C . ARG A 1 95 ? 0.767 -13.363 -5.587 1.00 96.81 95 ARG A C 1
ATOM 670 O O . ARG A 1 95 ? 1.329 -14.117 -6.373 1.00 96.81 95 ARG A O 1
ATOM 677 N N . THR A 1 96 ? 0.018 -13.782 -4.575 1.00 96.50 96 THR A N 1
ATOM 678 C CA . THR A 1 96 ? -0.429 -15.168 -4.410 1.00 96.50 96 THR A CA 1
ATOM 679 C C . THR A 1 96 ? -1.697 -15.196 -3.552 1.00 96.50 96 THR A C 1
ATOM 681 O O . THR A 1 96 ? -1.692 -14.843 -2.369 1.00 96.50 96 THR A O 1
ATOM 684 N N . GLY A 1 97 ? -2.835 -15.529 -4.167 1.00 93.62 97 GLY A N 1
ATOM 685 C CA . GLY A 1 97 ? -4.147 -15.419 -3.519 1.00 93.62 97 GLY A CA 1
ATOM 686 C C . GLY A 1 97 ? -4.380 -14.022 -2.901 1.00 93.62 97 GLY A C 1
ATOM 687 O O . GLY A 1 97 ? -4.246 -13.013 -3.601 1.00 93.62 97 GLY A O 1
ATOM 688 N N . PRO A 1 98 ? -4.703 -13.916 -1.596 1.00 94.31 98 PRO A N 1
ATOM 689 C CA . PRO A 1 98 ? -4.934 -12.627 -0.944 1.00 94.31 98 PRO A CA 1
ATOM 690 C C . PRO A 1 98 ? -3.637 -11.889 -0.577 1.00 94.31 98 PRO A C 1
ATOM 692 O O . PRO A 1 98 ? -3.700 -10.791 -0.033 1.00 94.31 98 PRO A O 1
ATOM 695 N N . TRP A 1 99 ? -2.462 -12.471 -0.817 1.00 96.94 99 TRP A N 1
ATOM 696 C CA . TRP A 1 99 ? -1.189 -11.879 -0.422 1.00 96.94 99 TRP A CA 1
ATOM 697 C C . TRP A 1 99 ? -0.560 -11.073 -1.550 1.00 96.94 99 TRP A C 1
ATOM 699 O O . TRP A 1 99 ? -0.502 -11.525 -2.695 1.00 96.94 99 TRP A O 1
ATOM 709 N N . THR A 1 100 ? -0.008 -9.924 -1.175 1.00 97.69 100 THR A N 1
ATOM 710 C CA . THR A 1 100 ? 0.854 -9.089 -2.008 1.00 97.69 100 THR A CA 1
ATOM 711 C C . THR A 1 100 ? 2.220 -8.979 -1.339 1.00 97.69 100 THR A C 1
ATOM 713 O O . THR A 1 100 ? 2.310 -8.775 -0.126 1.00 97.69 100 TH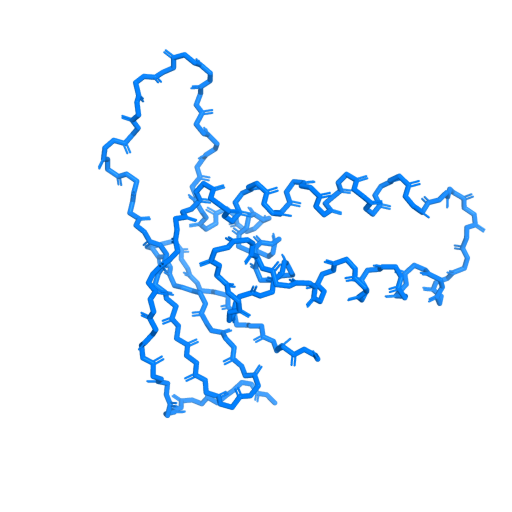R A O 1
ATOM 716 N N . ARG A 1 101 ? 3.293 -9.117 -2.118 1.00 98.25 101 ARG A N 1
ATOM 717 C CA . ARG A 1 101 ? 4.673 -8.902 -1.684 1.00 98.25 101 ARG A CA 1
ATOM 718 C C . ARG A 1 101 ? 5.270 -7.732 -2.446 1.00 98.25 101 ARG A C 1
ATOM 720 O O . ARG A 1 101 ? 5.396 -7.802 -3.665 1.00 98.25 101 ARG A O 1
ATOM 727 N N . LEU A 1 102 ? 5.696 -6.716 -1.710 1.00 98.31 102 LEU A N 1
ATOM 728 C CA . LEU A 1 102 ? 6.528 -5.623 -2.198 1.00 98.31 102 LEU A CA 1
ATOM 729 C C . LEU A 1 102 ? 7.990 -5.989 -1.971 1.00 98.31 102 LEU A C 1
ATOM 731 O O . LEU A 1 102 ? 8.346 -6.468 -0.894 1.00 98.31 102 LEU A O 1
ATOM 735 N N . THR A 1 103 ? 8.823 -5.815 -2.988 1.00 97.88 103 THR A N 1
ATOM 736 C CA . THR A 1 103 ? 10.249 -6.148 -2.958 1.00 97.88 103 THR A CA 1
ATOM 737 C C . THR A 1 103 ? 11.066 -4.960 -3.429 1.00 97.88 103 THR A C 1
ATOM 739 O O . THR A 1 103 ? 10.847 -4.461 -4.531 1.00 97.88 103 THR A O 1
ATOM 742 N N . THR A 1 104 ? 12.023 -4.543 -2.607 1.00 97.12 104 THR A N 1
ATOM 743 C CA . THR A 1 104 ? 13.029 -3.531 -2.945 1.00 97.12 104 THR A CA 1
ATOM 744 C C . THR A 1 104 ?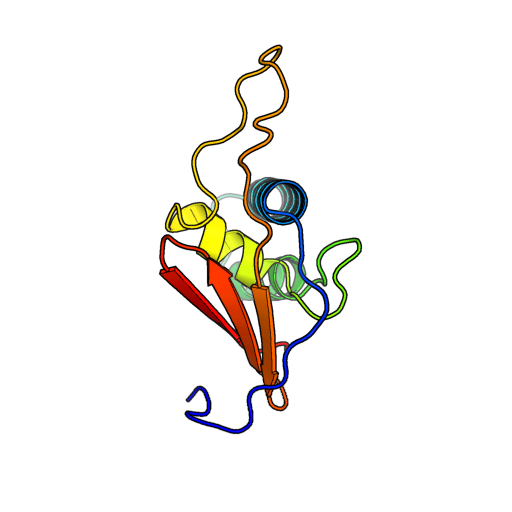 14.425 -4.087 -2.673 1.00 97.12 104 THR A C 1
ATOM 746 O O . THR A 1 104 ? 14.573 -5.167 -2.100 1.00 97.12 104 THR A O 1
ATOM 749 N N . ALA A 1 105 ? 15.469 -3.336 -3.030 1.00 94.25 105 ALA A N 1
ATOM 750 C CA . ALA A 1 105 ? 16.845 -3.681 -2.667 1.00 94.25 105 ALA A CA 1
ATOM 751 C C . ALA A 1 105 ? 17.097 -3.689 -1.142 1.00 94.25 105 ALA A C 1
ATOM 753 O O . ALA A 1 105 ? 18.067 -4.282 -0.681 1.00 94.25 105 ALA A O 1
ATOM 754 N N . ARG A 1 106 ? 16.236 -3.027 -0.355 1.00 95.19 106 ARG A N 1
ATOM 755 C CA . ARG A 1 106 ? 16.392 -2.852 1.099 1.00 95.19 106 ARG A CA 1
ATOM 756 C C . ARG A 1 106 ? 15.567 -3.845 1.922 1.00 95.19 106 ARG A C 1
ATOM 758 O O . ARG A 1 106 ? 15.770 -3.931 3.129 1.00 95.19 106 ARG A O 1
ATOM 765 N N . GLY A 1 107 ? 14.652 -4.591 1.299 1.00 96.88 107 GLY A N 1
ATOM 766 C CA . GLY A 1 107 ? 13.844 -5.592 1.989 1.00 96.88 107 GLY A CA 1
ATOM 767 C C . GLY A 1 107 ? 12.523 -5.920 1.299 1.00 96.88 107 GLY A C 1
ATOM 768 O O . GLY A 1 107 ? 12.271 -5.550 0.150 1.00 96.88 107 GLY A O 1
ATOM 769 N N . HIS A 1 108 ? 11.662 -6.634 2.029 1.00 97.62 108 HIS A N 1
ATOM 770 C CA . HIS A 1 108 ? 10.363 -7.084 1.533 1.00 97.62 108 HIS A CA 1
ATOM 771 C C . HIS A 1 108 ? 9.255 -6.850 2.555 1.00 97.62 108 HIS A C 1
ATOM 773 O O . HIS A 1 108 ? 9.428 -7.111 3.745 1.00 97.62 108 HIS A O 1
ATOM 779 N N . VAL A 1 109 ? 8.08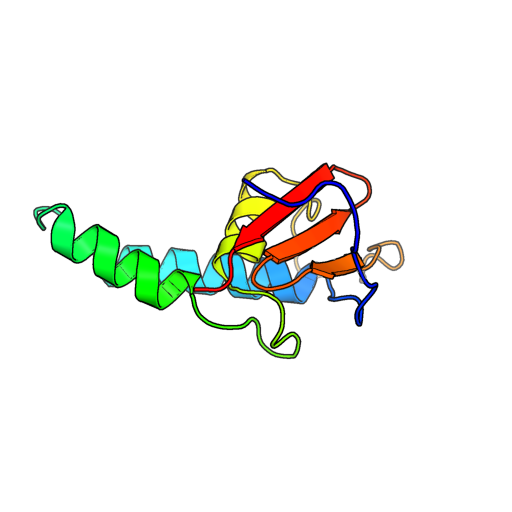2 -6.455 2.068 1.00 97.94 109 VAL A N 1
ATOM 780 C CA . VAL A 1 109 ? 6.845 -6.402 2.854 1.00 97.94 109 VAL A CA 1
ATOM 781 C C . VAL A 1 109 ? 5.854 -7.380 2.256 1.00 97.94 109 VAL A C 1
ATOM 783 O O . VAL A 1 109 ? 5.611 -7.359 1.052 1.00 97.94 109 VAL A O 1
ATOM 786 N N . LEU A 1 110 ? 5.274 -8.234 3.097 1.00 97.50 110 LEU A N 1
ATOM 787 C CA . LEU A 1 110 ? 4.188 -9.126 2.717 1.00 97.50 110 LEU A CA 1
ATOM 788 C C . LEU A 1 110 ? 2.933 -8.678 3.452 1.00 97.50 110 LEU A C 1
ATOM 790 O O . LEU A 1 110 ? 2.894 -8.682 4.681 1.00 97.50 110 LEU A O 1
ATOM 794 N N . VAL A 1 111 ? 1.909 -8.310 2.695 1.00 96.25 111 VAL A N 1
ATOM 795 C CA . VAL A 1 111 ? 0.639 -7.819 3.225 1.00 96.25 111 VAL A CA 1
ATOM 796 C C . VAL A 1 111 ? -0.504 -8.659 2.680 1.00 96.25 111 VAL A C 1
ATOM 798 O O . VAL A 1 111 ? -0.477 -9.114 1.535 1.00 96.25 111 VAL A O 1
ATOM 801 N N . ARG A 1 112 ? -1.509 -8.893 3.520 1.00 94.19 112 ARG A N 1
ATOM 802 C CA . ARG A 1 112 ? -2.759 -9.518 3.103 1.00 94.19 112 ARG A CA 1
ATOM 803 C C . ARG A 1 112 ? -3.739 -8.418 2.710 1.00 94.19 112 ARG A C 1
ATOM 805 O O . ARG A 1 112 ? -3.988 -7.519 3.505 1.00 94.19 112 ARG A O 1
ATOM 812 N N . ARG A 1 113 ? -4.288 -8.517 1.505 1.00 89.06 113 ARG A N 1
ATOM 813 C CA . ARG A 1 113 ? -5.420 -7.710 1.048 1.00 89.06 113 ARG A CA 1
ATOM 814 C C . ARG A 1 113 ? -6.666 -8.208 1.787 1.00 89.06 113 ARG A C 1
ATOM 816 O O . ARG A 1 113 ? -6.905 -9.421 1.801 1.00 89.06 113 ARG A O 1
ATOM 823 N N . LEU A 1 114 ? -7.345 -7.306 2.493 1.00 74.75 114 LEU A N 1
ATOM 824 C CA . LEU A 1 114 ? -8.576 -7.591 3.238 1.00 74.75 114 LEU A CA 1
ATOM 825 C C . LEU A 1 114 ? -9.797 -7.433 2.335 1.00 74.75 114 LEU A C 1
ATOM 827 O O . LEU A 1 114 ? -9.745 -6.552 1.451 1.00 74.75 114 LEU A O 1
#

InterPro domains:
  IPR058498 Domain of unknown function DUF8185 [PF26572] (2-113)

Foldseek 3Di:
DDDPDPKDWDDFAFLVLLLVLLVVLVVQLVVQDDPPDDPVVSVVSNCVSQLQAGVVGNLHGNVQSNVCVVLCQQPDDDDPPDDPPPPRDTWIWIDDVQWIWTDHPRDIDIDGRD

Secondary structure (DSSP, 8-state):
---SS-PEE---B-HHHHHHHHHHHHHHHHHH--TT--HHHHHHHHHHHHHSEETTEEEEEHHHHHHHHHTTTT-SPPPTTPPP-TT-PPBEEEEETTEEEEEETTEEEEEE--

Organism: NCBI:txid28447